Protein AF-A0A9X4IEH1-F1 (afdb_monomer_lite)

Organism: NCBI:txid2995413

Foldseek 3Di:
DEAEEQDPVVCVVVVVVDVPYDYDDADLQDLVRLVVVLVVVVVVVAADEAEDEQDDDSQPSVVVSCVVCLVRYPEYEYEYEPPGDDHDVCCVVRHRYDYQYAAQDPPDRDGDDPVRSVVSSVVSVCVVVVVVD

Radius of gyration: 15.55 Å; chains: 1; bounding box: 36×34×36 Å

Structure (mmCIF, N/CA/C/O backbone):
data_AF-A0A9X4IEH1-F1
#
_entry.id   AF-A0A9X4IEH1-F1
#
loop_
_atom_site.group_PDB
_atom_site.id
_atom_site.type_symbol
_atom_site.label_atom_id
_atom_site.label_alt_id
_atom_site.label_comp_id
_atom_site.label_asym_id
_atom_site.label_entity_id
_atom_site.label_seq_id
_atom_site.pdbx_PDB_ins_code
_atom_site.Cartn_x
_atom_site.Cartn_y
_atom_site.Cartn_z
_atom_site.occupancy
_atom_site.B_iso_or_equiv
_atom_site.auth_seq_id
_atom_site.auth_comp_id
_atom_site.auth_asym_id
_atom_site.auth_atom_id
_atom_site.pdbx_PDB_model_num
ATOM 1 N N . MET A 1 1 ? -9.180 -8.471 3.196 1.00 86.88 1 MET A N 1
ATOM 2 C CA . MET A 1 1 ? -8.292 -7.654 2.330 1.00 86.88 1 MET A CA 1
ATOM 3 C C . MET A 1 1 ? -9.097 -6.499 1.758 1.00 86.88 1 MET A C 1
ATOM 5 O O . MET A 1 1 ? -10.215 -6.742 1.320 1.00 86.88 1 MET A O 1
ATOM 9 N N . LEU A 1 2 ? -8.559 -5.278 1.760 1.00 90.81 2 LEU A N 1
ATOM 10 C CA . LEU A 1 2 ? -9.186 -4.123 1.109 1.00 90.81 2 LEU A CA 1
ATOM 11 C C . LEU A 1 2 ? -8.466 -3.814 -0.206 1.00 90.81 2 LEU A C 1
ATOM 13 O O . LEU A 1 2 ? -7.252 -3.629 -0.216 1.00 90.81 2 LEU A O 1
ATOM 17 N N . LEU A 1 3 ? -9.214 -3.771 -1.305 1.00 91.44 3 LEU A N 1
ATOM 18 C CA . LEU A 1 3 ? -8.726 -3.448 -2.644 1.00 91.44 3 LEU A CA 1
ATOM 19 C C . LEU A 1 3 ? -9.198 -2.036 -2.996 1.00 91.44 3 LEU A C 1
ATOM 21 O O . LEU A 1 3 ? -10.383 -1.832 -3.251 1.00 91.44 3 LEU A O 1
ATOM 25 N N . CYS A 1 4 ? -8.282 -1.068 -2.968 1.00 91.06 4 CYS A N 1
ATOM 26 C CA . CYS A 1 4 ? -8.599 0.352 -3.124 1.00 91.06 4 CYS A CA 1
ATOM 27 C C . CYS A 1 4 ? -8.165 0.847 -4.509 1.00 91.06 4 CYS A C 1
ATOM 29 O O . CYS A 1 4 ? -6.971 0.857 -4.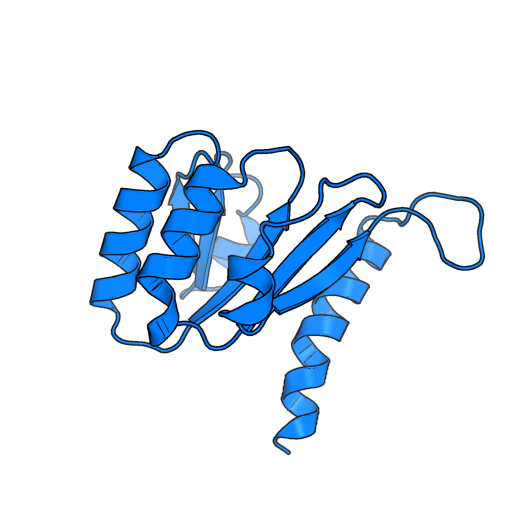806 1.00 91.06 4 CYS A O 1
ATOM 31 N N . SER A 1 5 ? -9.113 1.240 -5.362 1.00 90.38 5 SER A N 1
ATOM 32 C CA . SER A 1 5 ? -8.830 1.770 -6.706 1.00 90.38 5 SER A CA 1
ATOM 33 C C . SER A 1 5 ? -10.036 2.518 -7.279 1.00 90.38 5 SER A C 1
ATOM 35 O O . SER A 1 5 ? -11.145 2.432 -6.752 1.00 90.38 5 SER A O 1
ATOM 37 N N . ARG A 1 6 ? -9.839 3.225 -8.396 1.00 90.88 6 ARG A N 1
ATOM 38 C CA . ARG A 1 6 ? -10.929 3.816 -9.187 1.00 90.88 6 ARG A CA 1
ATOM 39 C C . ARG A 1 6 ? -11.642 2.782 -10.061 1.00 90.88 6 ARG A C 1
ATOM 41 O O . ARG A 1 6 ? -12.809 2.970 -10.383 1.00 90.88 6 ARG A O 1
ATOM 48 N N . ASP A 1 7 ? -10.954 1.704 -10.439 1.00 91.50 7 ASP A N 1
ATOM 49 C CA . ASP A 1 7 ? -11.484 0.691 -11.352 1.00 91.50 7 ASP A CA 1
ATOM 50 C C . ASP A 1 7 ? -11.706 -0.651 -10.649 1.00 91.50 7 ASP A C 1
ATOM 52 O O . ASP A 1 7 ? -10.769 -1.393 -10.355 1.00 91.50 7 ASP A O 1
ATOM 56 N N . ARG A 1 8 ? -12.978 -0.980 -10.408 1.00 92.12 8 ARG A N 1
ATOM 57 C CA . ARG A 1 8 ? -13.385 -2.266 -9.833 1.00 92.12 8 ARG A CA 1
ATOM 58 C C . ARG A 1 8 ? -13.181 -3.429 -10.800 1.00 92.12 8 ARG A C 1
ATOM 60 O O . ARG A 1 8 ? -12.934 -4.544 -10.340 1.00 92.12 8 ARG A O 1
ATOM 67 N N . ALA A 1 9 ? -13.310 -3.197 -12.108 1.00 92.44 9 ALA A N 1
ATOM 68 C CA . ALA A 1 9 ? -13.289 -4.259 -13.111 1.00 92.44 9 ALA A CA 1
ATOM 69 C C . ALA A 1 9 ? -11.934 -4.977 -13.133 1.00 92.44 9 ALA A C 1
ATOM 71 O O . ALA A 1 9 ? -11.896 -6.207 -13.193 1.00 92.44 9 ALA A O 1
ATOM 72 N N . SER A 1 10 ? -10.847 -4.224 -12.939 1.00 88.06 10 SER A N 1
ATOM 73 C CA . SER A 1 10 ? -9.483 -4.744 -12.783 1.00 88.06 10 SER A CA 1
ATOM 74 C C . SER A 1 10 ? -9.317 -5.788 -11.661 1.00 88.06 10 SER A C 1
ATOM 76 O O . SER A 1 10 ? -8.371 -6.570 -11.693 1.00 88.06 10 SER A O 1
ATOM 78 N N . TYR A 1 11 ? -10.235 -5.854 -10.687 1.00 90.31 11 TYR A N 1
ATOM 79 C CA . TYR A 1 11 ? -10.188 -6.803 -9.563 1.00 90.31 11 TYR A CA 1
ATOM 80 C C . TYR A 1 11 ? -11.235 -7.919 -9.657 1.00 90.31 11 TYR A C 1
ATOM 82 O O . TYR A 1 11 ? -11.429 -8.659 -8.693 1.00 90.31 11 TYR A O 1
ATOM 90 N N . GLY A 1 12 ? -11.928 -8.056 -10.793 1.00 90.06 12 GLY A N 1
ATOM 91 C CA . GLY A 1 12 ? -13.061 -8.971 -10.944 1.00 90.06 12 GLY A CA 1
ATOM 92 C C . GLY A 1 12 ? -12.761 -10.415 -10.529 1.00 90.06 12 GLY A C 1
ATOM 93 O O . GLY A 1 12 ? -13.512 -10.977 -9.734 1.00 90.06 12 GLY A O 1
ATOM 94 N N . SER A 1 13 ? -11.664 -11.004 -11.016 1.00 90.50 13 SER A N 1
ATOM 95 C CA . SER A 1 13 ? 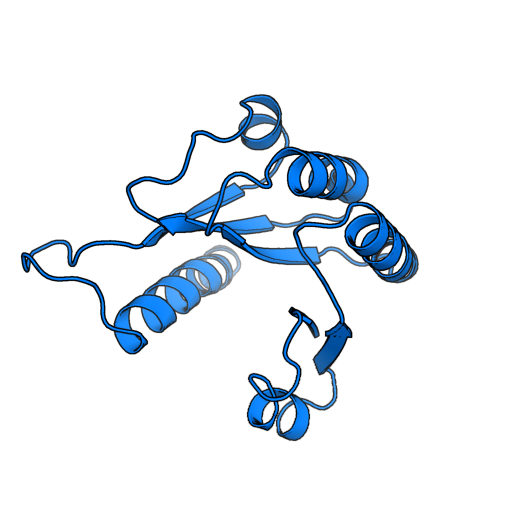-11.274 -12.379 -10.654 1.00 90.50 13 SER A CA 1
ATOM 96 C C . SER A 1 13 ? -10.930 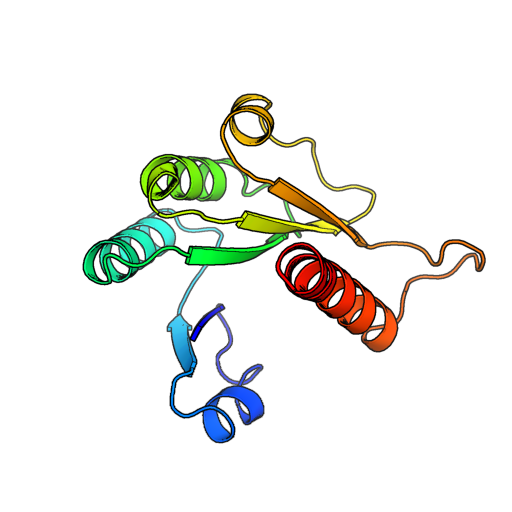-12.500 -9.169 1.00 90.50 13 SER A C 1
ATOM 98 O O . SER A 1 13 ? -11.465 -13.364 -8.482 1.00 90.50 13 SER A O 1
ATOM 100 N N . LEU A 1 14 ? -10.146 -11.557 -8.634 1.00 88.81 14 LEU A N 1
ATOM 101 C CA . LEU A 1 14 ? -9.754 -11.544 -7.221 1.00 88.81 14 LEU A CA 1
ATOM 102 C C . LEU A 1 14 ? -10.960 -11.468 -6.282 1.00 88.81 14 LEU A C 1
ATOM 104 O O . LEU A 1 14 ? -10.998 -12.182 -5.284 1.00 88.81 14 LEU A O 1
ATOM 108 N N . LEU A 1 15 ? -11.946 -10.628 -6.605 1.00 92.69 15 LEU A N 1
ATOM 109 C CA . LEU A 1 15 ? -13.172 -10.479 -5.818 1.00 92.69 15 LEU A CA 1
ATOM 110 C C . LEU A 1 15 ? -14.067 -11.725 -5.879 1.00 92.69 15 LEU A C 1
ATOM 112 O O . LEU A 1 15 ? -14.795 -11.986 -4.927 1.00 92.69 15 LEU A O 1
ATOM 116 N N . LYS A 1 16 ? -14.028 -12.487 -6.980 1.00 92.56 16 LYS A N 1
ATOM 117 C CA . LYS A 1 16 ? -14.766 -13.755 -7.107 1.00 92.56 16 LYS A CA 1
ATOM 118 C C . LYS A 1 16 ? -14.097 -14.885 -6.329 1.00 92.56 16 LYS A C 1
ATOM 120 O O . LYS A 1 16 ? -14.785 -15.685 -5.708 1.00 92.56 16 LYS A O 1
ATOM 125 N N . GLU A 1 17 ? -12.771 -14.948 -6.374 1.00 93.44 17 GLU A N 1
ATOM 126 C CA . GLU A 1 17 ? -11.984 -16.033 -5.780 1.00 93.44 17 GLU A CA 1
ATOM 127 C C . GLU A 1 17 ? -11.746 -15.845 -4.274 1.00 93.44 17 GLU A C 1
ATOM 129 O O . GLU A 1 17 ? -11.492 -16.814 -3.564 1.00 93.44 17 GLU A O 1
ATOM 134 N N . ASN A 1 18 ? -11.856 -14.614 -3.761 1.00 90.38 18 ASN A N 1
ATOM 135 C CA . ASN A 1 18 ? -11.572 -14.293 -2.363 1.00 90.38 18 ASN A CA 1
ATOM 136 C C . ASN A 1 18 ? -12.794 -13.670 -1.677 1.00 90.38 18 ASN A C 1
ATOM 138 O O . ASN A 1 18 ? -12.978 -12.455 -1.706 1.00 90.38 18 ASN A O 1
ATOM 142 N N . ALA A 1 19 ? -13.582 -14.485 -0.967 1.00 88.75 19 ALA A N 1
ATOM 143 C CA . ALA A 1 19 ? -14.800 -14.039 -0.274 1.00 88.75 19 ALA A CA 1
ATOM 144 C C . ALA A 1 19 ? -14.565 -12.930 0.777 1.00 88.75 19 ALA A C 1
ATOM 146 O O . ALA A 1 19 ? -15.467 -12.157 1.089 1.00 88.75 19 ALA A O 1
ATOM 147 N N . HIS A 1 20 ? -13.345 -12.826 1.313 1.00 89.31 20 HIS A N 1
ATOM 148 C CA . HIS A 1 20 ? -12.952 -11.805 2.293 1.00 89.31 20 HIS A CA 1
ATOM 149 C C . HIS A 1 20 ? -12.288 -10.565 1.663 1.00 89.31 20 HIS A C 1
ATOM 151 O O . HIS A 1 20 ? -11.798 -9.680 2.380 1.00 89.31 20 HIS A O 1
ATOM 157 N N . ALA A 1 21 ? -12.195 -10.506 0.331 1.00 91.56 21 ALA A N 1
ATOM 158 C CA . ALA A 1 21 ? -11.738 -9.323 -0.380 1.00 91.56 21 ALA A CA 1
ATOM 159 C C . ALA A 1 21 ? -12.906 -8.351 -0.569 1.00 91.56 21 ALA A C 1
ATOM 161 O O . ALA A 1 21 ? -13.972 -8.715 -1.055 1.00 91.56 21 ALA A O 1
ATOM 162 N N . GLN A 1 22 ? -12.693 -7.095 -0.194 1.00 92.12 22 GLN A N 1
ATOM 163 C CA . GLN A 1 22 ? -13.669 -6.026 -0.370 1.00 92.12 22 GLN A CA 1
ATOM 164 C C . GLN A 1 22 ? -13.066 -4.950 -1.262 1.00 92.12 22 GLN A C 1
ATOM 166 O O . GLN A 1 22 ? -11.919 -4.546 -1.066 1.00 92.12 22 GLN A O 1
ATOM 171 N N . PHE A 1 23 ? -13.839 -4.494 -2.244 1.00 93.69 23 PHE A N 1
ATOM 172 C CA . PHE A 1 23 ? -13.457 -3.364 -3.079 1.00 93.69 23 PHE A CA 1
ATOM 173 C C . PHE A 1 23 ? -13.913 -2.057 -2.437 1.00 93.69 23 PHE A C 1
ATOM 175 O O . PHE A 1 23 ? -15.083 -1.92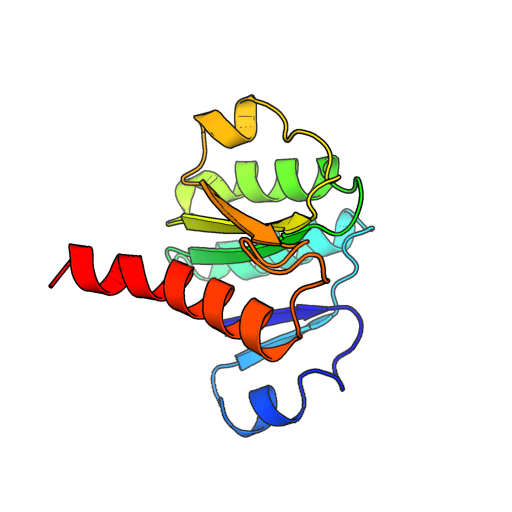5 -2.079 1.00 93.69 23 PHE A O 1
ATOM 182 N N . VAL A 1 24 ? -13.003 -1.093 -2.355 1.00 92.69 24 VAL A N 1
ATOM 183 C CA . VAL A 1 24 ? -13.270 0.265 -1.884 1.00 92.69 24 VAL A CA 1
ATOM 184 C C . VAL A 1 24 ? -12.968 1.224 -3.039 1.00 92.69 24 VAL A C 1
ATOM 186 O O . VAL A 1 24 ? -11.810 1.314 -3.458 1.00 92.69 24 VAL A O 1
ATOM 189 N N . PRO A 1 25 ? -13.977 1.928 -3.588 1.00 92.12 25 PRO A N 1
ATOM 190 C CA . PRO A 1 25 ? -13.736 2.997 -4.548 1.00 92.12 25 PRO A CA 1
ATOM 191 C C . PRO A 1 25 ? -12.808 4.042 -3.927 1.00 92.12 25 PRO A C 1
ATOM 193 O O . PRO A 1 25 ? -13.088 4.541 -2.839 1.00 92.12 25 PRO A O 1
ATOM 196 N N . PHE A 1 26 ? -11.691 4.331 -4.590 1.00 91.81 26 PHE A N 1
ATOM 197 C CA . PHE A 1 26 ? -10.651 5.176 -4.015 1.00 91.81 26 PHE A CA 1
ATOM 198 C C . PHE A 1 26 ? -9.881 5.947 -5.085 1.00 91.81 26 PHE A C 1
ATOM 200 O O . PHE A 1 26 ? -9.250 5.366 -5.974 1.00 91.81 26 PHE A O 1
ATOM 207 N N . ASP A 1 27 ? -9.889 7.268 -4.969 1.00 89.75 27 ASP A N 1
ATOM 208 C CA . ASP A 1 27 ? -9.091 8.190 -5.754 1.00 89.75 27 ASP A CA 1
ATOM 209 C C . ASP A 1 27 ? -7.927 8.741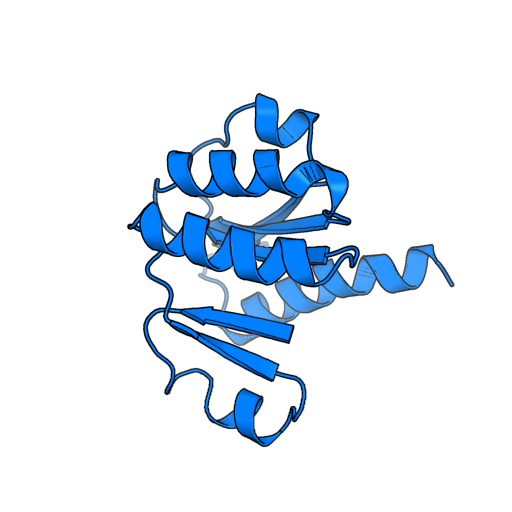 -4.913 1.00 89.75 27 ASP A C 1
ATOM 211 O O . ASP A 1 27 ? -8.087 9.623 -4.072 1.00 89.75 27 ASP A O 1
ATOM 215 N N . PHE A 1 28 ? -6.712 8.274 -5.213 1.00 85.44 28 PHE A N 1
ATOM 216 C CA . PHE A 1 28 ? -5.466 8.690 -4.551 1.00 85.44 28 PHE A CA 1
ATOM 217 C C . PHE A 1 28 ? -5.138 10.189 -4.667 1.00 85.44 28 PHE A C 1
ATOM 219 O O . PHE A 1 28 ? -4.212 10.670 -4.017 1.00 85.44 28 PHE A O 1
ATOM 226 N N . SER A 1 29 ? -5.860 10.938 -5.500 1.00 85.75 29 SER A N 1
ATOM 227 C CA . SER A 1 29 ? -5.704 12.389 -5.609 1.00 85.75 29 SER A CA 1
ATOM 228 C C . SER A 1 29 ? -6.594 13.177 -4.639 1.00 85.75 29 SER A C 1
ATOM 230 O O . SER A 1 29 ? -6.430 14.391 -4.530 1.00 85.75 29 SER A O 1
ATOM 232 N N . ARG A 1 30 ? -7.513 12.515 -3.917 1.00 89.56 30 ARG A N 1
ATOM 233 C CA . ARG A 1 30 ? -8.522 13.156 -3.062 1.00 89.56 30 ARG A CA 1
ATOM 234 C C . ARG A 1 30 ? -8.273 12.880 -1.585 1.00 89.56 30 ARG A C 1
ATOM 236 O O . ARG A 1 30 ? -8.272 11.734 -1.153 1.00 89.56 30 ARG A O 1
ATOM 243 N N . GLU A 1 31 ? -8.140 13.932 -0.778 1.00 91.25 31 GLU A N 1
ATOM 244 C CA . GLU A 1 31 ? -7.975 13.798 0.680 1.00 91.25 31 GLU A CA 1
ATOM 245 C C . GLU A 1 31 ? -9.187 13.130 1.356 1.00 91.25 31 GLU A C 1
ATOM 247 O O . GLU A 1 31 ? -9.007 12.349 2.288 1.00 91.25 31 GLU A O 1
ATOM 252 N N . SER A 1 32 ? -10.404 13.377 0.858 1.00 93.75 32 SER A N 1
ATOM 253 C CA . SER A 1 32 ? -11.649 12.778 1.367 1.00 93.75 32 SER A CA 1
ATOM 254 C C . SER A 1 32 ? -11.654 11.253 1.302 1.00 93.75 32 SER A C 1
ATOM 256 O O . SER A 1 32 ? -12.186 10.591 2.192 1.00 93.75 32 SER A O 1
ATOM 258 N N . ASP A 1 33 ? -11.042 10.686 0.265 1.00 93.31 33 ASP A N 1
ATOM 259 C CA . ASP A 1 33 ? -11.024 9.241 0.056 1.00 93.31 33 ASP A CA 1
ATOM 260 C C . ASP A 1 33 ? -10.071 8.588 1.066 1.00 93.31 33 ASP A C 1
ATOM 262 O O . ASP A 1 33 ? -10.404 7.557 1.652 1.00 93.31 33 ASP A O 1
ATOM 266 N N . TYR A 1 34 ? -8.938 9.237 1.371 1.00 92.75 34 TYR A N 1
ATOM 267 C CA . TYR A 1 34 ? -8.055 8.832 2.472 1.00 92.75 34 TYR A CA 1
ATOM 268 C C . TYR A 1 34 ? -8.751 8.904 3.832 1.00 92.75 34 TYR A C 1
ATOM 270 O O . TYR A 1 34 ? -8.594 7.982 4.625 1.00 92.75 34 TYR A O 1
ATOM 278 N N . GLN A 1 35 ? -9.521 9.962 4.099 1.00 92.81 35 GLN A N 1
ATOM 279 C CA . GLN A 1 35 ? -10.285 10.098 5.347 1.00 92.81 35 GLN A CA 1
ATOM 280 C C . GLN A 1 35 ? -11.339 8.990 5.481 1.00 92.81 35 GLN A C 1
ATOM 282 O O . GLN A 1 35 ? -11.409 8.321 6.506 1.00 92.81 35 GLN A O 1
ATOM 287 N N . SER A 1 36 ? -12.082 8.717 4.407 1.00 91.94 36 SER A N 1
ATOM 288 C CA . SER A 1 36 ? -13.096 7.654 4.385 1.00 91.94 36 SER A CA 1
ATOM 289 C C . SER A 1 36 ? -12.481 6.264 4.590 1.00 91.94 36 SER A C 1
ATOM 291 O O . SER A 1 36 ? -13.068 5.401 5.244 1.00 91.94 36 SER A O 1
ATOM 293 N N . LEU A 1 37 ? -11.290 6.022 4.028 1.00 91.75 37 LEU A N 1
ATOM 294 C CA . LEU A 1 37 ? -10.552 4.778 4.244 1.00 91.75 37 LEU A CA 1
ATOM 295 C C . LEU A 1 37 ? -10.004 4.688 5.676 1.00 91.75 37 LEU A C 1
ATOM 297 O O . LEU A 1 37 ? -10.019 3.610 6.262 1.00 91.75 37 LEU A O 1
ATOM 301 N N . GLU A 1 38 ? -9.535 5.802 6.243 1.00 92.06 38 GLU A N 1
ATOM 302 C CA . GLU A 1 38 ? -9.035 5.888 7.620 1.00 92.06 38 GLU A CA 1
ATOM 303 C C . GLU A 1 38 ? -10.111 5.443 8.618 1.00 92.06 38 GLU A C 1
ATOM 305 O O . GLU A 1 38 ? -9.854 4.565 9.441 1.00 92.06 38 GLU A O 1
ATOM 310 N N . GLU A 1 39 ? -11.332 5.963 8.488 1.00 89.56 39 GLU A N 1
ATOM 311 C CA . GLU A 1 39 ? -12.475 5.591 9.332 1.00 89.56 39 GLU A CA 1
ATOM 312 C C . GLU A 1 39 ? -12.784 4.089 9.242 1.00 89.56 39 GLU A C 1
ATOM 314 O O . GLU A 1 39 ? -12.838 3.395 10.260 1.00 89.56 39 GLU A O 1
ATOM 319 N N . GLN A 1 40 ? -12.888 3.545 8.023 1.00 87.56 40 GLN A N 1
ATOM 320 C CA . GLN A 1 40 ? -13.141 2.112 7.801 1.00 87.56 40 GLN A CA 1
ATOM 321 C C . GLN A 1 40 ? -12.068 1.201 8.398 1.00 87.56 40 GLN A C 1
ATOM 323 O O . GLN A 1 40 ? -12.338 0.043 8.726 1.00 87.56 40 GLN A O 1
ATOM 328 N N . VAL A 1 41 ? -10.839 1.700 8.475 1.00 87.44 41 VAL A N 1
ATOM 329 C CA . VAL A 1 41 ? -9.697 0.967 8.998 1.00 87.44 41 VAL A CA 1
ATOM 330 C C . VAL A 1 41 ? -9.654 1.027 10.525 1.00 87.44 41 VAL A C 1
ATOM 332 O O . VAL A 1 41 ? -9.461 -0.010 11.157 1.00 87.44 41 VAL A O 1
ATOM 335 N N . ILE A 1 42 ? -9.873 2.201 11.126 1.00 86.25 42 ILE A N 1
ATOM 336 C CA . ILE A 1 42 ? -9.849 2.387 12.586 1.00 86.25 42 ILE A CA 1
ATOM 337 C C . ILE A 1 42 ? -10.876 1.481 13.275 1.00 86.25 42 ILE A C 1
ATOM 339 O O . ILE A 1 42 ? -10.570 0.902 14.313 1.00 86.25 42 ILE A O 1
ATOM 343 N N . HIS A 1 43 ? -12.050 1.288 12.669 1.00 81.56 43 HIS A N 1
ATOM 344 C CA . HIS A 1 43 ? -13.098 0.416 13.207 1.00 81.56 43 HIS A CA 1
ATOM 345 C C . HIS A 1 43 ? -12.741 -1.075 13.259 1.00 81.56 43 HIS A C 1
ATOM 347 O O . HIS A 1 43 ? -13.458 -1.838 13.901 1.00 81.56 43 HIS A O 1
ATOM 353 N N . ARG A 1 44 ? -11.673 -1.515 12.583 1.00 80.44 44 ARG A N 1
ATOM 354 C CA . ARG A 1 44 ? -11.277 -2.932 12.563 1.00 80.44 44 ARG A CA 1
ATOM 355 C C . ARG A 1 44 ? -10.415 -3.330 13.755 1.00 80.44 44 ARG A C 1
ATOM 357 O O . ARG A 1 44 ? -10.307 -4.516 14.013 1.00 80.44 44 ARG A O 1
ATOM 364 N N . GLU A 1 45 ? -9.785 -2.371 14.436 1.00 78.94 45 GLU A N 1
ATOM 365 C CA . GLU A 1 45 ? -8.879 -2.593 15.582 1.00 78.94 45 GLU A CA 1
ATOM 366 C C . GLU A 1 45 ? -7.742 -3.616 15.347 1.00 78.94 45 GLU A C 1
ATOM 368 O O . GLU A 1 45 ? -7.091 -4.081 16.280 1.00 78.94 45 GLU A O 1
ATOM 373 N N . GLU A 1 46 ? -7.443 -3.931 14.088 1.00 83.88 46 GLU A N 1
ATOM 374 C CA . GLU A 1 46 ? -6.433 -4.911 13.698 1.00 83.88 46 GLU A CA 1
ATOM 375 C C . GLU A 1 46 ? -5.108 -4.243 13.316 1.00 83.88 46 GLU A C 1
ATOM 377 O O . GLU A 1 46 ? -5.047 -3.075 12.919 1.00 83.88 46 GLU A O 1
ATOM 382 N N . ARG A 1 47 ? -4.023 -5.020 13.400 1.00 87.12 47 ARG A N 1
ATOM 383 C CA . ARG A 1 47 ? -2.730 -4.645 12.822 1.00 87.12 47 ARG A CA 1
ATOM 384 C C . ARG A 1 47 ? -2.759 -4.884 11.310 1.00 87.12 47 ARG A C 1
ATOM 386 O O . ARG A 1 47 ? -3.288 -5.884 10.832 1.00 87.12 47 ARG A O 1
ATOM 393 N N . LEU A 1 48 ? -2.193 -3.955 10.548 1.00 89.12 48 LEU A N 1
ATOM 394 C CA . LEU A 1 48 ? -2.420 -3.822 9.113 1.00 89.12 48 LEU A CA 1
ATOM 395 C C . LEU A 1 48 ? -1.120 -3.860 8.331 1.00 89.12 48 LEU A C 1
ATOM 397 O O . LEU A 1 48 ? -0.103 -3.281 8.721 1.00 89.12 48 LEU A O 1
ATOM 401 N N . GLN A 1 49 ? -1.203 -4.472 7.158 1.00 91.62 49 GLN A N 1
ATOM 402 C CA . GLN A 1 49 ? -0.151 -4.443 6.157 1.00 91.62 49 GLN A CA 1
ATOM 403 C C . GLN A 1 49 ? -0.646 -3.637 4.964 1.00 91.62 49 GLN A C 1
ATOM 405 O O . GLN A 1 49 ? -1.727 -3.899 4.437 1.00 91.62 49 GLN A O 1
ATOM 410 N N . PHE A 1 50 ? 0.147 -2.659 4.542 1.00 91.31 50 PHE A N 1
ATOM 411 C CA . PHE A 1 50 ? -0.175 -1.810 3.402 1.00 91.31 50 PHE A CA 1
ATOM 412 C C . PHE A 1 50 ? 0.723 -2.167 2.225 1.00 91.31 50 PHE A C 1
ATOM 414 O O . PHE A 1 50 ? 1.938 -2.213 2.378 1.00 91.31 50 PHE A O 1
ATOM 421 N N . LEU A 1 51 ? 0.134 -2.376 1.050 1.00 90.81 51 LEU A N 1
ATOM 422 C CA . LEU A 1 51 ? 0.846 -2.414 -0.224 1.00 90.81 51 LEU A CA 1
ATOM 423 C C . LEU A 1 51 ? 0.397 -1.204 -1.037 1.00 90.81 51 LEU A C 1
ATOM 425 O O . LEU A 1 51 ? -0.783 -1.078 -1.358 1.00 90.81 51 LEU A O 1
ATOM 429 N N . VAL A 1 52 ? 1.326 -0.305 -1.340 1.00 88.31 52 VAL A N 1
ATOM 430 C CA . VAL A 1 52 ? 1.019 0.974 -1.978 1.00 88.31 52 VAL A CA 1
ATOM 431 C C . VAL A 1 52 ? 1.862 1.138 -3.230 1.00 88.31 52 VAL A C 1
ATOM 433 O O . VAL A 1 52 ? 3.092 1.108 -3.174 1.00 88.31 52 VAL A O 1
ATOM 436 N N . TRP A 1 53 ? 1.184 1.357 -4.353 1.00 83.56 53 TRP A N 1
ATOM 437 C CA . TRP A 1 53 ? 1.812 1.646 -5.633 1.00 83.56 53 TRP A CA 1
ATOM 438 C C . TRP A 1 53 ? 1.967 3.154 -5.823 1.00 83.56 53 TRP A C 1
ATOM 440 O O . TRP A 1 53 ? 0.993 3.899 -5.921 1.00 83.56 53 TRP A O 1
ATOM 450 N N . VAL A 1 54 ? 3.213 3.618 -5.842 1.00 75.38 54 VAL A N 1
ATOM 451 C CA . VAL A 1 54 ? 3.581 5.031 -5.906 1.00 75.38 54 VAL A CA 1
ATOM 452 C C . VAL A 1 54 ? 3.964 5.383 -7.343 1.00 75.38 54 VAL A C 1
ATOM 454 O O . VAL A 1 54 ? 5.100 5.179 -7.769 1.00 75.38 54 VAL A O 1
ATOM 457 N N . HIS A 1 55 ? 3.008 5.932 -8.095 1.00 65.06 55 HIS A N 1
ATOM 458 C CA . HIS A 1 55 ? 3.191 6.289 -9.510 1.00 65.06 55 HIS A CA 1
ATOM 459 C C . HIS A 1 55 ? 3.387 7.801 -9.770 1.00 65.06 55 HIS A C 1
ATOM 461 O O . HIS A 1 55 ? 3.668 8.191 -10.900 1.00 65.06 55 HIS A O 1
ATOM 467 N N . SER A 1 56 ? 3.213 8.678 -8.768 1.00 56.22 56 SER A N 1
ATOM 468 C CA . SER A 1 56 ? 3.214 10.150 -8.939 1.00 56.22 56 SER A CA 1
ATOM 469 C C . SER A 1 56 ? 3.222 10.909 -7.592 1.00 56.22 56 SER A C 1
ATOM 471 O O . SER A 1 56 ? 3.063 10.257 -6.558 1.00 56.22 56 SER A O 1
ATOM 473 N N . PRO A 1 57 ? 3.407 12.253 -7.554 1.00 57.19 57 PRO A N 1
ATOM 474 C CA . PRO A 1 57 ? 3.793 13.023 -6.355 1.00 57.19 57 PRO A CA 1
ATOM 475 C C . PRO A 1 57 ? 2.743 13.187 -5.233 1.00 57.19 57 PRO A C 1
ATOM 477 O O . PRO A 1 57 ? 2.840 14.108 -4.424 1.00 57.19 57 PRO A O 1
ATOM 480 N N . TYR A 1 58 ? 1.767 12.286 -5.102 1.00 60.47 58 TYR A N 1
ATOM 481 C CA . TYR A 1 58 ? 0.659 12.373 -4.131 1.00 60.47 58 TYR A CA 1
ATOM 482 C C . TYR A 1 58 ? 1.047 11.997 -2.692 1.00 60.47 58 TYR A C 1
ATOM 484 O O . TYR A 1 58 ? 0.264 11.453 -1.913 1.00 60.47 58 TYR A O 1
ATOM 492 N N . TYR A 1 59 ? 2.276 12.323 -2.312 1.00 66.88 59 TYR A N 1
ATOM 493 C CA . TYR A 1 59 ? 2.818 12.075 -0.990 1.00 66.88 59 TYR A CA 1
ATOM 494 C C . TYR A 1 59 ? 2.060 12.768 0.140 1.00 66.88 59 TYR A C 1
ATOM 496 O O . TYR A 1 59 ? 1.980 12.146 1.193 1.00 66.88 59 TYR A O 1
ATOM 504 N N . PRO A 1 60 ? 1.487 13.983 0.012 1.00 80.69 60 PRO A N 1
ATOM 505 C CA . PRO A 1 60 ? 0.936 14.660 1.184 1.00 80.69 60 PRO A CA 1
ATOM 506 C C . PRO A 1 60 ? -0.215 13.899 1.853 1.00 80.69 60 PRO A C 1
ATOM 508 O O . PRO A 1 60 ? -0.173 13.685 3.064 1.00 80.69 60 PRO A O 1
ATOM 511 N N . TYR A 1 61 ? -1.208 13.437 1.088 1.00 87.56 61 TYR A N 1
ATOM 512 C CA . TYR A 1 61 ? -2.370 12.742 1.656 1.00 87.56 61 TYR A CA 1
ATOM 513 C C . TYR A 1 61 ? -2.017 11.338 2.135 1.00 87.56 61 TYR A C 1
ATOM 515 O O . TYR A 1 61 ? -2.340 10.988 3.268 1.00 87.56 61 TYR A O 1
ATOM 523 N N . LEU A 1 62 ? -1.246 10.588 1.339 1.00 87.81 62 LEU A N 1
ATOM 524 C CA . LEU A 1 62 ? -0.725 9.287 1.751 1.00 87.81 62 LEU A CA 1
ATOM 525 C C . LEU A 1 62 ? 0.119 9.395 3.029 1.00 87.81 62 LEU A C 1
ATOM 527 O O . LEU A 1 62 ? -0.041 8.589 3.940 1.00 87.81 62 LEU A O 1
ATOM 531 N N . SER A 1 63 ? 0.990 10.404 3.126 1.00 87.88 63 SER A N 1
ATOM 532 C CA . SER A 1 63 ? 1.832 10.608 4.310 1.00 87.88 63 SER A CA 1
ATOM 533 C C . SER A 1 63 ? 0.984 10.885 5.541 1.00 87.88 63 SER A C 1
ATOM 535 O O . SER A 1 63 ? 1.186 10.250 6.571 1.00 87.88 63 SER A O 1
ATOM 537 N N . LYS A 1 64 ? 0.016 11.806 5.442 1.00 90.06 64 LYS A N 1
ATOM 538 C CA . LYS A 1 64 ? -0.902 12.101 6.549 1.00 90.06 64 LYS A CA 1
ATOM 539 C C . LYS A 1 64 ? -1.659 10.845 6.983 1.00 90.06 64 LYS A C 1
ATOM 541 O O . LYS A 1 64 ? -1.686 10.546 8.172 1.00 90.06 64 LYS A O 1
ATOM 546 N N . PHE A 1 65 ? -2.211 10.105 6.026 1.00 91.88 65 PHE A N 1
ATOM 547 C CA . PHE A 1 65 ? -2.953 8.870 6.259 1.00 91.88 65 PHE A CA 1
ATOM 548 C C . PHE A 1 65 ? -2.114 7.817 6.998 1.00 91.88 65 PHE A C 1
ATOM 550 O O . PHE A 1 65 ? -2.502 7.355 8.070 1.00 91.88 65 PHE A O 1
ATOM 557 N N . LEU A 1 66 ? -0.921 7.494 6.487 1.00 91.81 66 LEU A N 1
ATOM 558 C CA . LEU A 1 66 ? -0.046 6.498 7.110 1.00 91.81 66 LEU A CA 1
ATOM 559 C C . LEU A 1 66 ? 0.409 6.925 8.511 1.00 91.81 66 LEU A C 1
ATOM 561 O O . LEU A 1 66 ? 0.482 6.098 9.416 1.00 91.81 66 LEU A O 1
ATOM 565 N N . MET A 1 67 ? 0.682 8.216 8.718 1.00 92.00 67 MET A N 1
ATOM 566 C CA . MET A 1 67 ? 1.077 8.729 10.031 1.00 92.00 67 MET A CA 1
ATOM 567 C C . MET A 1 67 ? -0.049 8.636 11.062 1.00 92.00 67 MET A C 1
ATOM 569 O O . MET A 1 67 ? 0.211 8.276 12.209 1.00 92.00 67 MET A O 1
ATOM 573 N N . ARG A 1 68 ? -1.296 8.923 10.673 1.00 92.19 68 ARG A N 1
ATOM 574 C CA . ARG A 1 68 ? -2.458 8.781 11.567 1.00 92.19 68 ARG A CA 1
ATOM 575 C C . ARG A 1 68 ? -2.720 7.326 11.936 1.00 92.19 68 ARG A C 1
ATOM 577 O O . ARG A 1 68 ? -3.025 7.023 13.087 1.00 92.19 68 ARG A O 1
ATOM 584 N N . LEU A 1 69 ? -2.510 6.417 10.987 1.00 92.31 69 LEU A N 1
ATOM 585 C CA . LEU A 1 69 ? -2.680 4.982 11.195 1.00 92.31 69 LEU A CA 1
ATOM 586 C C . LEU A 1 69 ? -1.448 4.279 11.778 1.00 92.31 69 LEU A C 1
ATOM 588 O O . LEU A 1 69 ? -1.512 3.078 12.020 1.00 92.31 69 LEU A O 1
ATOM 592 N N . LYS A 1 70 ? -0.350 4.994 12.062 1.00 92.56 70 LYS A N 1
ATOM 593 C CA . LYS A 1 70 ? 0.945 4.437 12.506 1.00 92.56 70 LYS A CA 1
ATOM 594 C C . LYS A 1 70 ? 0.828 3.347 13.575 1.00 92.56 70 LYS A C 1
ATOM 596 O O . LYS A 1 70 ? 1.496 2.323 13.473 1.00 92.56 70 LYS A O 1
ATOM 601 N N . LYS A 1 71 ? -0.035 3.531 14.580 1.00 90.56 71 LYS A N 1
ATOM 602 C CA . LYS A 1 71 ? -0.223 2.552 15.670 1.00 90.56 71 LYS A CA 1
ATOM 603 C C . LYS A 1 71 ? -0.799 1.206 15.199 1.00 90.56 71 LYS A C 1
ATOM 605 O O . LYS A 1 71 ? -0.513 0.171 15.795 1.00 90.56 71 LYS A O 1
ATOM 610 N N . PHE A 1 72 ? -1.550 1.210 14.103 1.00 90.94 72 PHE A N 1
ATOM 611 C CA . PHE A 1 72 ? -2.141 0.020 13.497 1.00 90.94 72 PHE A CA 1
ATOM 612 C C . PHE A 1 72 ? -1.232 -0.618 12.440 1.00 90.94 72 PHE A C 1
ATOM 614 O O . PHE A 1 72 ? -1.515 -1.716 11.988 1.00 90.94 72 PHE A O 1
ATOM 621 N N . ILE A 1 73 ? -0.139 0.026 12.027 1.00 92.38 73 ILE A N 1
ATOM 622 C CA . ILE A 1 73 ? 0.693 -0.458 10.919 1.00 92.38 73 ILE A CA 1
ATOM 623 C C . ILE A 1 73 ? 1.730 -1.473 11.411 1.00 92.38 73 ILE A C 1
ATOM 625 O O . ILE A 1 73 ? 2.557 -1.176 12.276 1.00 92.38 73 ILE A O 1
ATOM 629 N N . ASP A 1 74 ? 1.731 -2.654 10.794 1.00 92.12 74 ASP A N 1
ATOM 630 C CA . ASP A 1 74 ? 2.813 -3.634 10.900 1.00 92.12 74 ASP A CA 1
ATOM 631 C C . ASP A 1 74 ? 3.940 -3.355 9.909 1.00 92.12 74 ASP A C 1
ATOM 633 O O . ASP A 1 74 ? 5.113 -3.471 10.252 1.00 92.12 74 ASP A O 1
ATOM 637 N N . ILE A 1 75 ? 3.586 -3.072 8.656 1.00 92.94 75 ILE A N 1
ATOM 638 C CA . ILE A 1 75 ? 4.530 -2.826 7.564 1.00 92.94 75 ILE A CA 1
ATOM 639 C C . ILE A 1 75 ? 3.831 -2.092 6.420 1.00 92.94 75 ILE A C 1
ATOM 641 O O . ILE A 1 75 ? 2.648 -2.317 6.149 1.00 92.94 75 ILE A O 1
ATOM 645 N N . VAL A 1 76 ? 4.578 -1.236 5.728 1.00 92.19 76 VAL A N 1
ATOM 646 C CA . VAL A 1 76 ? 4.152 -0.600 4.480 1.00 92.19 76 VAL A CA 1
ATOM 647 C C . VAL A 1 76 ? 5.130 -0.991 3.377 1.00 92.19 76 VAL A C 1
ATOM 649 O O . VAL A 1 76 ? 6.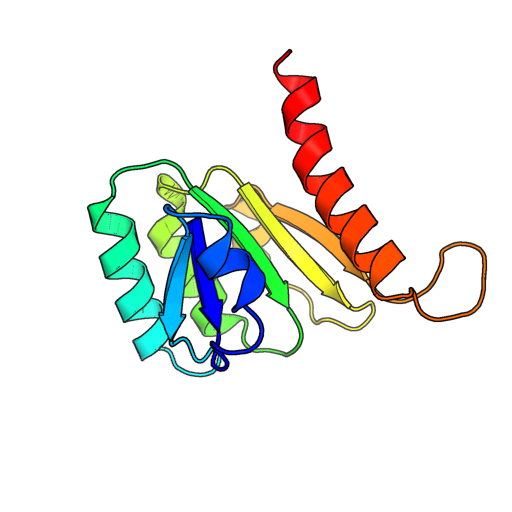295 -0.597 3.391 1.00 92.19 76 VAL A O 1
ATOM 652 N N . TYR A 1 77 ? 4.649 -1.753 2.405 1.00 91.75 77 TYR A N 1
ATOM 653 C CA . TYR A 1 77 ? 5.347 -2.061 1.168 1.00 91.75 77 TYR A CA 1
ATOM 654 C C . TYR A 1 77 ? 5.082 -0.940 0.162 1.00 91.75 77 TYR A C 1
ATOM 656 O O . TYR A 1 77 ? 3.950 -0.746 -0.285 1.00 91.75 77 TYR A O 1
ATOM 664 N N . LEU A 1 78 ? 6.122 -0.184 -0.177 1.00 89.00 78 LEU A N 1
ATOM 665 C CA . LEU A 1 78 ? 6.051 0.943 -1.100 1.00 89.00 78 LEU A CA 1
ATOM 666 C C . LEU A 1 78 ? 6.679 0.549 -2.427 1.00 89.00 78 LEU A C 1
ATOM 668 O O . LEU A 1 78 ? 7.903 0.484 -2.555 1.00 89.00 78 LEU A O 1
ATOM 672 N N . VAL A 1 79 ? 5.821 0.300 -3.409 1.00 87.38 79 VAL A N 1
ATOM 673 C CA . VAL A 1 79 ? 6.214 -0.032 -4.773 1.00 87.38 79 VAL A CA 1
ATOM 674 C C . VAL A 1 79 ? 6.435 1.269 -5.533 1.00 87.38 79 VAL A C 1
ATOM 676 O O . VAL A 1 79 ? 5.496 2.044 -5.700 1.00 87.38 79 VAL A O 1
ATOM 679 N N . LYS A 1 80 ? 7.666 1.549 -5.962 1.00 82.75 80 LYS A N 1
ATOM 680 C CA . LYS A 1 80 ? 8.023 2.827 -6.599 1.00 82.75 80 LYS A CA 1
ATOM 681 C C . LYS A 1 80 ? 8.865 2.620 -7.854 1.00 82.75 80 LYS A C 1
ATOM 683 O O . LYS A 1 80 ? 9.627 1.664 -7.927 1.00 82.75 80 LYS A O 1
ATOM 688 N N . GLY A 1 81 ? 8.749 3.521 -8.828 1.00 77.12 81 GLY A N 1
ATOM 689 C CA . GLY A 1 81 ? 9.594 3.532 -10.027 1.00 77.12 81 GLY A CA 1
ATOM 690 C C . GLY A 1 81 ? 10.985 4.121 -9.760 1.00 77.12 81 GLY A C 1
ATOM 691 O O . GLY A 1 81 ? 11.206 4.758 -8.726 1.00 77.12 81 GLY A O 1
ATOM 692 N N . SER A 1 82 ? 11.945 3.921 -10.672 1.00 71.06 82 SER A N 1
ATOM 693 C CA . SER A 1 82 ? 13.334 4.416 -10.517 1.00 71.06 82 SER A CA 1
ATOM 694 C C . SER A 1 82 ? 13.424 5.933 -10.351 1.00 71.06 82 SER A C 1
ATOM 696 O O . SER A 1 82 ? 14.309 6.427 -9.662 1.00 71.06 82 SER A O 1
ATOM 698 N N . ASN A 1 83 ? 12.462 6.659 -10.924 1.00 68.19 83 ASN A N 1
ATOM 699 C CA . ASN A 1 83 ? 12.405 8.121 -10.920 1.00 68.19 83 ASN A CA 1
ATOM 700 C C . ASN A 1 83 ? 11.363 8.684 -9.934 1.00 68.19 83 ASN A C 1
ATOM 702 O O . ASN A 1 83 ? 10.960 9.838 -10.056 1.00 68.19 83 ASN A O 1
ATOM 706 N N . SER A 1 84 ? 10.866 7.884 -8.983 1.00 68.38 84 SER A N 1
ATOM 707 C CA . SER A 1 84 ? 9.922 8.380 -7.975 1.00 68.38 84 SER A CA 1
ATOM 708 C C . SER A 1 84 ? 10.603 9.364 -7.017 1.00 68.38 84 SER A C 1
ATOM 710 O O . SER A 1 84 ? 11.739 9.137 -6.598 1.00 68.38 84 SER A O 1
ATOM 712 N N . HIS A 1 85 ? 9.900 10.433 -6.627 1.00 68.38 85 HIS A N 1
ATOM 713 C CA . HIS A 1 85 ? 10.434 11.420 -5.686 1.00 68.38 85 HIS A CA 1
ATOM 714 C C . HIS A 1 85 ? 10.804 10.791 -4.335 1.00 68.38 85 HIS A C 1
ATOM 716 O O . HIS A 1 85 ? 10.270 9.753 -3.923 1.00 68.38 85 HIS A O 1
ATOM 722 N N . SER A 1 86 ? 11.712 11.459 -3.623 1.00 71.56 86 SER A N 1
ATOM 723 C CA . SER A 1 86 ? 12.041 11.120 -2.244 1.00 71.56 86 SER A CA 1
ATOM 724 C C . SER A 1 86 ? 10.813 11.261 -1.344 1.00 71.56 86 SER A C 1
ATOM 726 O O . SER A 1 86 ? 10.040 12.215 -1.441 1.00 71.56 86 SER A O 1
ATOM 728 N N . LEU A 1 87 ? 10.634 10.291 -0.448 1.00 74.31 87 LEU A N 1
ATOM 729 C CA . LEU A 1 87 ? 9.626 10.398 0.598 1.00 74.31 87 LEU A CA 1
ATOM 730 C C . LEU A 1 87 ? 10.082 11.384 1.676 1.00 74.31 87 LEU A C 1
ATOM 732 O O . LEU A 1 87 ? 11.283 11.481 1.940 1.00 74.31 87 LEU A O 1
ATOM 736 N N . PRO A 1 88 ? 9.139 12.059 2.357 1.00 79.81 88 PRO A N 1
ATOM 737 C CA . PRO A 1 88 ? 9.442 12.800 3.571 1.00 79.81 88 PRO A CA 1
ATOM 738 C C . PRO A 1 88 ? 10.223 11.934 4.569 1.00 79.81 88 PRO A C 1
ATOM 740 O O . PRO A 1 88 ? 9.772 10.845 4.929 1.00 79.81 88 PRO A O 1
ATOM 743 N N . LEU A 1 89 ? 11.355 12.444 5.066 1.00 80.38 89 LEU A N 1
ATOM 744 C CA . LEU A 1 89 ? 12.215 11.741 6.032 1.00 80.38 89 LEU A CA 1
ATOM 745 C C . LEU A 1 89 ? 11.435 11.237 7.253 1.00 80.38 89 LEU A C 1
ATOM 747 O O . LEU A 1 89 ? 11.649 10.118 7.719 1.00 80.38 89 LEU A O 1
ATOM 751 N N . LYS A 1 90 ? 10.463 12.032 7.709 1.00 82.88 90 LYS A N 1
ATOM 752 C CA . LYS A 1 90 ? 9.578 11.684 8.821 1.00 82.88 90 LYS A CA 1
ATOM 753 C C . LYS A 1 90 ? 8.881 10.334 8.615 1.00 82.88 90 LYS A C 1
ATOM 755 O O . LYS A 1 90 ? 8.872 9.520 9.527 1.00 82.88 90 LYS A O 1
ATOM 760 N N . LEU A 1 91 ? 8.363 10.053 7.414 1.00 83.62 91 LEU A N 1
ATOM 761 C CA . LEU A 1 91 ? 7.740 8.755 7.127 1.00 83.62 91 LEU A CA 1
ATOM 762 C C . LEU A 1 91 ? 8.749 7.615 7.228 1.00 83.62 91 LEU A C 1
ATOM 764 O O . LEU A 1 91 ? 8.447 6.582 7.814 1.00 83.62 91 LEU A O 1
ATOM 768 N N . THR A 1 92 ? 9.941 7.806 6.660 1.00 82.94 92 THR A N 1
ATOM 769 C CA . THR A 1 92 ? 10.978 6.765 6.633 1.00 82.94 92 THR A CA 1
ATOM 770 C C . THR A 1 92 ? 11.532 6.426 8.012 1.00 82.94 92 THR A C 1
ATOM 772 O O . THR A 1 92 ? 11.978 5.305 8.218 1.00 82.94 92 THR A O 1
ATOM 775 N N . GLN A 1 93 ? 11.490 7.370 8.953 1.00 87.31 93 GLN A N 1
ATOM 776 C CA . GLN A 1 93 ? 11.974 7.174 10.320 1.00 87.31 93 GLN A CA 1
ATOM 777 C C . GLN A 1 93 ? 10.893 6.633 11.258 1.00 87.31 93 GLN A C 1
ATOM 779 O O . GLN A 1 93 ? 11.202 5.954 12.233 1.00 87.31 93 GLN A O 1
ATOM 784 N N . GLU A 1 94 ? 9.628 6.954 10.994 1.00 90.44 94 GLU A N 1
ATOM 785 C CA . GLU A 1 94 ? 8.535 6.648 11.912 1.00 90.44 94 GLU A CA 1
ATOM 786 C C . GLU A 1 94 ? 7.729 5.404 11.545 1.00 90.44 94 GLU A C 1
ATOM 788 O O . GLU A 1 94 ? 6.972 4.922 12.386 1.00 90.44 94 GLU A O 1
ATOM 793 N N . LEU A 1 95 ? 7.859 4.888 10.323 1.00 91.56 95 LEU A N 1
ATOM 794 C CA . LEU A 1 95 ? 7.085 3.744 9.857 1.00 91.56 95 LEU A CA 1
ATOM 795 C C . LEU A 1 95 ? 7.986 2.575 9.444 1.00 91.56 95 LEU A C 1
ATOM 797 O O . LEU A 1 95 ? 9.056 2.789 8.873 1.00 91.56 95 LEU A O 1
ATOM 801 N N . PRO A 1 96 ? 7.530 1.329 9.652 1.00 91.62 96 PRO A N 1
ATOM 802 C CA . PRO A 1 96 ? 8.191 0.146 9.115 1.00 91.62 96 PRO A CA 1
ATOM 803 C C . PRO A 1 96 ? 7.970 0.071 7.596 1.00 91.62 96 PRO A C 1
ATOM 805 O O . PRO A 1 96 ? 7.021 -0.554 7.118 1.00 91.62 96 PRO A O 1
ATOM 808 N N . LEU A 1 97 ? 8.817 0.756 6.824 1.00 89.62 97 LEU A N 1
ATOM 809 C CA . LEU A 1 97 ? 8.726 0.812 5.364 1.00 89.62 97 LEU A CA 1
ATOM 810 C C . LEU A 1 97 ? 9.626 -0.239 4.706 1.00 89.62 97 LEU A C 1
ATOM 812 O O . LEU A 1 97 ? 10.804 -0.354 5.040 1.00 89.62 97 LEU A O 1
ATOM 816 N N . LYS A 1 98 ? 9.100 -0.939 3.698 1.00 90.06 98 LYS A N 1
ATOM 817 C CA . LYS A 1 98 ? 9.887 -1.748 2.761 1.00 90.06 98 LYS A CA 1
ATOM 818 C C . LYS A 1 98 ? 9.687 -1.223 1.347 1.00 90.06 98 LYS A C 1
ATOM 820 O O . LYS A 1 98 ? 8.570 -1.191 0.840 1.00 90.06 98 LYS A O 1
ATOM 825 N N . PHE A 1 99 ? 10.774 -0.809 0.710 1.00 86.81 99 PHE A N 1
ATOM 826 C CA . PHE A 1 99 ? 10.743 -0.324 -0.665 1.00 86.81 99 PHE A CA 1
ATOM 827 C C . PHE A 1 99 ? 10.849 -1.482 -1.651 1.00 86.81 99 PHE A C 1
ATOM 829 O O . PHE A 1 99 ? 11.722 -2.334 -1.512 1.00 86.81 99 PHE A O 1
ATOM 836 N N . ILE A 1 100 ? 9.983 -1.477 -2.661 1.00 86.50 100 ILE A N 1
ATOM 837 C CA . ILE A 1 100 ? 10.036 -2.386 -3.805 1.00 86.50 100 ILE A CA 1
ATOM 838 C C . ILE A 1 100 ? 10.295 -1.514 -5.032 1.00 86.50 100 ILE A C 1
ATOM 840 O O . ILE A 1 100 ? 9.435 -0.742 -5.462 1.00 86.50 100 ILE A O 1
ATOM 844 N N . GLN A 1 101 ? 11.525 -1.567 -5.533 1.00 82.44 101 GLN A N 1
ATOM 845 C CA . GLN A 1 101 ? 11.986 -0.726 -6.629 1.00 82.44 101 GLN A CA 1
ATOM 846 C C . GLN A 1 101 ? 11.633 -1.374 -7.968 1.00 82.44 101 GLN A C 1
ATOM 848 O O . GLN A 1 101 ? 12.173 -2.418 -8.311 1.00 82.44 101 GLN A O 1
ATOM 853 N N . LEU A 1 102 ? 10.763 -0.728 -8.739 1.00 81.12 102 LEU A N 1
ATOM 854 C CA . LEU A 1 102 ? 10.438 -1.108 -10.109 1.00 81.12 102 LEU A CA 1
ATOM 855 C C . LEU A 1 102 ? 11.203 -0.236 -11.099 1.00 81.12 102 LEU A C 1
ATOM 857 O O . LEU A 1 102 ? 11.505 0.928 -10.820 1.00 81.12 102 LEU A O 1
ATOM 861 N N . GLY A 1 103 ? 11.461 -0.779 -12.283 1.00 72.94 103 GLY A N 1
ATOM 862 C CA . GLY A 1 103 ? 12.004 -0.006 -13.390 1.00 72.94 103 GLY A CA 1
ATOM 863 C C . GLY A 1 103 ? 12.673 -0.891 -14.421 1.00 72.94 103 GLY A C 1
ATOM 864 O O . GLY A 1 103 ? 12.076 -1.226 -15.434 1.00 72.94 103 GLY A O 1
ATOM 865 N N . VAL A 1 104 ? 13.906 -1.295 -14.158 1.00 76.44 104 VAL A N 1
ATOM 866 C CA . VAL A 1 104 ? 14.753 -1.936 -15.168 1.00 76.44 104 VAL A CA 1
ATOM 867 C C . VAL A 1 104 ? 15.200 -3.295 -14.658 1.00 76.44 104 VAL A C 1
ATOM 869 O O . VAL A 1 104 ? 15.449 -3.461 -13.462 1.00 76.44 104 VAL A O 1
ATOM 872 N N . HIS A 1 105 ? 15.267 -4.273 -15.557 1.00 82.56 105 HIS A N 1
ATOM 873 C CA . HIS A 1 105 ? 15.834 -5.571 -15.234 1.00 82.56 105 HIS A CA 1
ATOM 874 C C . HIS A 1 105 ? 17.304 -5.390 -14.802 1.00 82.56 105 HIS A C 1
ATOM 876 O O . HIS A 1 105 ? 18.041 -4.643 -15.445 1.00 82.56 105 HIS A O 1
ATOM 882 N N . PRO A 1 106 ? 17.757 -6.024 -13.706 1.00 77.75 106 PRO A N 1
ATOM 883 C CA . PRO A 1 106 ? 19.064 -5.727 -13.110 1.00 77.75 106 PRO A CA 1
ATOM 884 C C . PRO A 1 106 ? 20.244 -6.036 -14.040 1.00 77.75 106 PRO A C 1
ATOM 886 O O . PRO A 1 106 ? 21.309 -5.442 -13.901 1.00 77.75 106 PRO A O 1
ATOM 889 N N . THR A 1 107 ? 20.058 -6.965 -14.980 1.00 83.81 107 THR A N 1
ATOM 890 C CA . THR A 1 107 ? 21.106 -7.433 -15.899 1.00 83.81 107 THR A CA 1
ATOM 891 C C . THR A 1 107 ? 20.770 -7.228 -17.373 1.00 83.81 107 THR A C 1
ATOM 893 O O . THR A 1 107 ? 21.657 -7.311 -18.217 1.00 83.81 107 THR A O 1
ATOM 896 N N . GLU A 1 108 ? 19.508 -6.955 -17.704 1.00 80.12 108 GLU A N 1
ATOM 897 C CA . GLU A 1 108 ? 19.060 -6.797 -19.088 1.00 80.12 108 GLU A CA 1
ATOM 898 C C . GLU A 1 108 ? 18.606 -5.349 -19.240 1.00 80.12 108 GLU A C 1
ATOM 900 O O . GLU A 1 108 ? 17.808 -4.868 -18.443 1.00 80.12 108 GLU A O 1
ATOM 905 N N . ASN A 1 109 ? 19.118 -4.619 -20.232 1.00 83.06 109 ASN A N 1
ATOM 906 C CA . ASN A 1 109 ? 18.774 -3.209 -20.441 1.00 83.06 109 ASN A CA 1
ATOM 907 C C . ASN A 1 109 ? 17.351 -3.053 -21.023 1.00 83.06 109 ASN A C 1
ATOM 909 O O . ASN A 1 109 ? 17.166 -2.595 -22.149 1.00 83.06 109 ASN A O 1
ATOM 913 N N . ARG A 1 110 ? 16.342 -3.502 -20.273 1.00 86.38 110 ARG A N 1
ATOM 914 C CA . ARG A 1 110 ? 14.917 -3.479 -20.609 1.00 86.38 110 ARG A CA 1
ATOM 915 C C . ARG A 1 110 ? 14.069 -3.241 -19.362 1.00 86.38 110 ARG A C 1
ATOM 917 O O . ARG A 1 110 ? 14.505 -3.473 -18.236 1.00 86.38 110 ARG A O 1
ATOM 924 N N . TRP A 1 111 ? 12.821 -2.843 -19.575 1.00 83.06 111 TRP A N 1
ATOM 925 C CA . TRP A 1 111 ? 11.828 -2.771 -18.507 1.00 83.06 111 TRP A CA 1
ATOM 926 C C . TRP A 1 111 ? 11.462 -4.166 -17.988 1.00 83.06 111 TRP A C 1
ATOM 928 O O . TRP A 1 111 ? 11.493 -5.156 -18.729 1.00 83.06 111 TRP A O 1
ATOM 938 N N . LEU A 1 112 ? 11.100 -4.231 -16.706 1.00 83.94 112 LEU A N 1
ATOM 939 C CA . LEU A 1 112 ? 10.506 -5.433 -16.125 1.00 83.94 112 LEU A CA 1
ATOM 940 C C . LEU A 1 112 ? 9.129 -5.695 -16.752 1.00 83.94 112 LEU A C 1
ATOM 942 O O . LEU A 1 112 ? 8.337 -4.778 -16.971 1.00 83.94 112 LEU A O 1
ATOM 946 N N . THR A 1 113 ? 8.836 -6.961 -17.012 1.00 87.00 113 THR A N 1
ATOM 947 C CA . THR A 1 113 ? 7.512 -7.447 -17.402 1.00 87.00 113 THR A CA 1
ATOM 948 C C . THR A 1 113 ? 6.553 -7.402 -16.212 1.00 87.00 113 THR A C 1
ATOM 950 O O . THR A 1 113 ? 6.966 -7.423 -15.051 1.00 87.00 113 THR A O 1
ATOM 953 N N . ASN A 1 114 ? 5.245 -7.428 -16.481 1.00 82.81 114 ASN A N 1
ATOM 954 C CA . ASN A 1 114 ? 4.225 -7.496 -15.426 1.00 82.81 114 ASN A CA 1
ATOM 955 C C . ASN A 1 114 ? 4.405 -8.717 -14.510 1.00 82.81 114 ASN A C 1
ATOM 957 O O . ASN A 1 114 ? 4.127 -8.632 -13.313 1.00 82.81 114 ASN A O 1
ATOM 961 N N . HIS A 1 115 ? 4.876 -9.840 -15.060 1.00 85.38 115 HIS A N 1
ATOM 962 C CA . HIS A 1 115 ? 5.134 -11.049 -14.285 1.00 85.38 115 HIS A CA 1
ATOM 963 C C . HIS A 1 115 ? 6.318 -10.860 -13.331 1.00 85.38 115 HIS A C 1
ATOM 965 O O . HIS A 1 115 ? 6.176 -11.124 -12.141 1.00 85.38 115 HIS A O 1
ATOM 971 N N . GLU A 1 116 ? 7.439 -10.319 -13.814 1.00 86.69 116 GLU A N 1
ATOM 972 C CA . GLU A 1 116 ? 8.613 -10.035 -12.976 1.00 86.69 116 GLU A CA 1
ATOM 973 C C . GLU A 1 116 ? 8.293 -9.018 -11.875 1.00 86.69 116 GLU A C 1
ATOM 975 O O . GLU A 1 116 ? 8.676 -9.211 -10.725 1.00 86.69 116 GLU A O 1
ATOM 980 N N . ILE A 1 117 ? 7.536 -7.967 -12.205 1.00 85.38 117 ILE A N 1
ATOM 981 C CA . ILE A 1 117 ? 7.053 -6.985 -11.226 1.00 85.38 117 ILE A CA 1
ATOM 982 C C . ILE A 1 117 ? 6.214 -7.679 -10.147 1.00 85.38 117 ILE A C 1
ATOM 984 O O . ILE A 1 117 ? 6.437 -7.475 -8.954 1.00 85.38 117 ILE A O 1
ATOM 988 N N . SER A 1 118 ? 5.252 -8.508 -10.562 1.00 85.00 118 SER A N 1
ATOM 989 C CA . SER A 1 118 ? 4.372 -9.225 -9.634 1.00 85.00 118 SER A CA 1
ATOM 990 C C . SER A 1 118 ? 5.170 -10.161 -8.728 1.00 85.00 118 SER A C 1
ATOM 992 O O . SER A 1 118 ? 4.943 -10.174 -7.520 1.00 85.00 118 SER A O 1
ATOM 994 N N . GLN A 1 119 ? 6.139 -10.890 -9.285 1.00 87.19 119 GLN A N 1
ATOM 995 C CA . GLN A 1 119 ? 6.988 -11.804 -8.529 1.00 87.19 119 GLN A CA 1
ATOM 996 C C . GLN A 1 119 ? 7.846 -11.062 -7.499 1.00 87.19 119 GLN A C 1
ATOM 998 O O . GLN A 1 119 ? 7.852 -11.447 -6.336 1.00 87.19 119 GLN A O 1
ATOM 1003 N N . GLN A 1 120 ? 8.473 -9.941 -7.873 1.00 86.94 120 GLN A N 1
ATOM 1004 C CA . GLN A 1 120 ? 9.246 -9.120 -6.931 1.00 86.94 120 GLN A CA 1
ATOM 1005 C C . GLN A 1 120 ? 8.397 -8.616 -5.759 1.00 86.94 120 GLN A C 1
ATOM 1007 O O . GLN A 1 120 ? 8.856 -8.599 -4.615 1.00 86.94 120 GLN A O 1
ATOM 1012 N N . VAL A 1 121 ? 7.149 -8.216 -6.026 1.00 87.81 121 VAL A N 1
ATOM 1013 C CA . VAL A 1 121 ? 6.219 -7.797 -4.970 1.00 87.81 121 VAL A CA 1
ATOM 1014 C C . VAL A 1 121 ? 5.882 -8.969 -4.047 1.00 87.81 121 VAL A C 1
ATOM 1016 O O . VAL A 1 121 ? 5.946 -8.820 -2.825 1.00 87.81 121 VAL A O 1
ATOM 1019 N N . LEU A 1 122 ? 5.561 -10.136 -4.611 1.00 88.06 122 LEU A N 1
ATOM 1020 C CA . LEU A 1 122 ? 5.240 -11.336 -3.838 1.00 88.06 122 LEU A CA 1
ATOM 1021 C C . LEU A 1 122 ? 6.421 -11.788 -2.975 1.00 88.06 122 LEU A C 1
ATOM 1023 O O . LEU A 1 122 ? 6.241 -12.013 -1.780 1.00 88.06 122 LEU A O 1
ATOM 1027 N N . ASP A 1 123 ? 7.626 -11.848 -3.536 1.00 88.12 123 ASP A N 1
ATOM 1028 C CA . ASP A 1 123 ? 8.838 -12.245 -2.817 1.00 88.12 123 ASP A CA 1
ATOM 1029 C C . ASP A 1 123 ? 9.124 -11.291 -1.653 1.00 88.12 123 ASP A C 1
ATOM 1031 O O . ASP A 1 123 ? 9.319 -11.726 -0.514 1.00 88.12 123 ASP A O 1
ATOM 1035 N N . ALA A 1 124 ? 9.030 -9.978 -1.892 1.00 86.88 124 ALA A N 1
ATOM 1036 C CA . ALA A 1 124 ? 9.214 -8.973 -0.851 1.00 86.88 124 ALA A CA 1
ATOM 1037 C C . ALA A 1 124 ? 8.212 -9.132 0.305 1.00 86.88 124 ALA A C 1
ATOM 1039 O O . ALA A 1 124 ? 8.574 -8.901 1.467 1.00 86.88 124 ALA A O 1
ATOM 1040 N N . MET A 1 125 ? 6.971 -9.526 0.010 1.00 85.25 125 MET A N 1
ATOM 1041 C CA . MET A 1 125 ? 5.944 -9.800 1.016 1.00 85.25 125 MET A CA 1
ATOM 1042 C C . MET A 1 125 ? 6.169 -11.141 1.737 1.00 85.25 125 MET A C 1
ATOM 1044 O O . MET A 1 125 ? 5.935 -11.230 2.945 1.00 85.25 125 MET A O 1
ATOM 1048 N N . LEU A 1 126 ? 6.663 -12.167 1.037 1.00 83.94 126 LEU A N 1
ATOM 1049 C CA . LEU A 1 126 ? 6.893 -13.514 1.570 1.00 83.94 126 LEU A CA 1
ATOM 1050 C C . LEU A 1 126 ? 8.149 -13.634 2.439 1.00 83.94 126 LEU A C 1
ATOM 1052 O O . LEU A 1 126 ? 8.138 -14.431 3.378 1.00 83.94 126 LEU A O 1
ATOM 1056 N N . GLU A 1 127 ? 9.196 -12.838 2.205 1.00 71.75 127 GLU A N 1
ATOM 1057 C CA . GLU A 1 127 ? 10.404 -12.818 3.052 1.00 71.75 127 GLU A CA 1
ATOM 1058 C C . GLU A 1 127 ? 10.077 -12.632 4.544 1.00 71.75 127 GLU A C 1
ATOM 1060 O O . GLU A 1 127 ? 10.715 -13.240 5.400 1.00 71.75 127 GLU A O 1
ATOM 1065 N N . LYS A 1 128 ? 9.007 -11.891 4.871 1.00 55.22 128 LYS A N 1
ATOM 1066 C CA . LYS A 1 128 ? 8.539 -11.712 6.254 1.00 55.22 128 LYS A CA 1
ATOM 1067 C C . LYS A 1 128 ? 8.044 -13.017 6.891 1.00 55.22 128 LYS A C 1
ATOM 1069 O O . LYS A 1 128 ? 8.210 -13.196 8.093 1.00 55.22 128 LYS A O 1
ATOM 1074 N N . LYS A 1 129 ? 7.450 -13.937 6.120 1.00 50.31 129 LYS A N 1
ATOM 1075 C CA . LYS A 1 129 ? 6.941 -15.211 6.663 1.00 50.31 129 LYS A CA 1
ATOM 1076 C C . LYS A 1 129 ? 8.064 -16.143 7.123 1.00 50.31 129 LYS A C 1
ATOM 1078 O O . LYS A 1 129 ? 7.832 -16.934 8.025 1.00 50.31 129 LYS A O 1
ATOM 1083 N N . LYS A 1 130 ? 9.264 -16.046 6.540 1.00 42.66 130 LYS A N 1
ATOM 1084 C CA . LYS A 1 130 ? 10.410 -16.898 6.907 1.00 42.66 130 LYS A CA 1
ATOM 1085 C C . LYS A 1 130 ? 11.172 -16.411 8.141 1.00 42.66 130 LYS A C 1
ATOM 1087 O O . LYS A 1 130 ? 11.862 -17.204 8.760 1.00 42.66 130 LYS A O 1
ATOM 1092 N N . SER A 1 131 ? 11.040 -15.140 8.521 1.00 42.50 131 SER A N 1
ATOM 1093 C CA . SER A 1 131 ? 11.691 -14.586 9.721 1.00 42.50 131 SER A CA 1
ATOM 1094 C C . SER A 1 131 ? 10.921 -14.843 11.027 1.00 42.50 131 SER A C 1
ATOM 1096 O O . SER A 1 131 ? 11.384 -14.436 12.085 1.00 42.50 131 SER A O 1
ATOM 1098 N N . PHE A 1 132 ? 9.758 -15.500 10.951 1.00 42.34 132 PHE A N 1
ATOM 1099 C CA . PHE A 1 132 ? 8.908 -15.883 12.089 1.00 42.34 132 PHE A CA 1
ATOM 1100 C C . PHE A 1 132 ? 8.533 -17.381 12.066 1.00 42.34 132 PHE A C 1
ATOM 1102 O O . PHE A 1 132 ? 7.515 -17.762 12.643 1.00 42.34 132 PHE A O 1
ATOM 1109 N N . GLY A 1 133 ? 9.314 -18.205 11.358 1.00 39.56 133 GLY A N 1
ATOM 1110 C CA . GLY A 1 133 ? 9.172 -19.666 11.324 1.00 39.56 133 GLY A CA 1
ATOM 1111 C C . GLY A 1 133 ? 10.160 -20.354 12.248 1.00 39.56 133 GLY A C 1
ATOM 1112 O O . GLY A 1 133 ? 11.300 -19.849 12.341 1.00 39.56 133 GLY A O 1
#

pLDDT: mean 83.99, std 11.35, range [39.56, 93.75]

Sequence (133 aa):
MLLCSRDRASYGSLLKENAHAQFVPFDFSRESDYQSLEEQVIHREERLQFLVWVHSPYYPYLSKFLMRLKKFIDIVYLVKGSNSHSLPLKLTQELPLKFIQLGVHPTENRWLTNHEISQQVLDAMLEKKKSFG

Secondary structure (DSSP, 8-state):
-EEEES-SGGGHHHHHH-TT-EEEE--TT-HHHHHHHHHHHHTT---EEEEEEE-SS-HHHHHHHHHHTGGGEEEEEEEEETTPPPPPHHHHHHS-EEEEEESB-SSSSSBPPHHHHHHHHHHHHHHHHHTT-